Protein AF-A0A524DVC8-F1 (afdb_monomer_lite)

Radius of gyration: 35.96 Å; chains: 1; bounding box: 75×24×115 Å

pLDDT: mean 88.62, std 11.83, range [44.06, 98.25]

Secondary structure (DSSP, 8-state):
----SEEEEEEEEEEEEES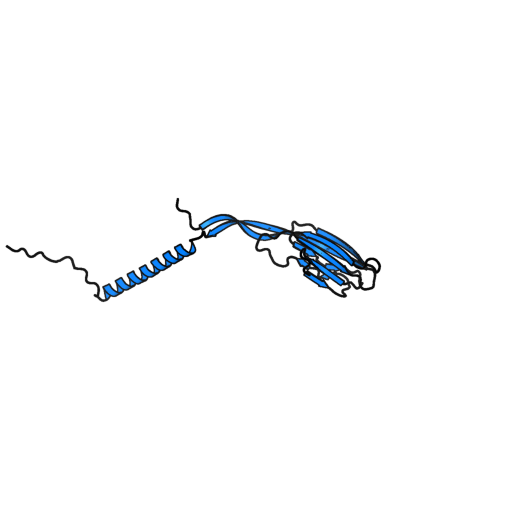-S-EEEEEEEE-SSS-EEEEEEEESEEEEEEEE-TT--EEEEEEETT--EEEEEEEE-SS-EEEEEES-SPPSS----EEEEEEEEE-SS-EEEEEEEEEEEEEEEEEEEEEEPTTHHHHHHHHHHHHHHHHHHHHHHHHHHHTT------S--PPP---

Sequence (179 aa):
MSRGLISCGLGATDWWWGPYGTSGDAELYVDSSDPVANKTIYGDRVIIQSFNTSGHIVSITIVNATDDIILHYSNVSGEAFPGITYPAEEPTGWIRATNVTVFVYWEGTNTTVHFDYRTELLMHSDGTVCREQPGYQEVVTLGLILLASGVVGFTAHLIARKAGLLNYPTENEEIPDEF

Foldseek 3Di:
DDDPQKDKDKDFDDKFWAQPWDKDKDKFWADPVRFKTKDKDKAQKKAWAWKAWVFDFKWKFKAKQVRDTPDTDHGDHHGTDGDDIPPPDTDPDDTDIIIMMMMIGHDHDITMMMIIMIYTHMDTDMDMDMDGHPCNVVVVVVVVVVVVVVVVVVVVVVVCVVVVNDDDPDPDPDDDDDD

Structure (mmCIF, N/CA/C/O backbone):
data_AF-A0A524DVC8-F1
#
_entry.id   AF-A0A524DVC8-F1
#
loop_
_atom_site.group_PDB
_atom_site.id
_atom_site.type_symbol
_atom_site.label_atom_id
_atom_site.label_alt_id
_atom_site.label_comp_id
_atom_site.label_asym_id
_atom_site.label_entity_id
_atom_site.label_seq_id
_atom_site.pdbx_PDB_ins_code
_atom_site.Cartn_x
_atom_site.Cartn_y
_atom_site.Cartn_z
_atom_site.occupancy
_atom_site.B_iso_or_equiv
_atom_site.auth_seq_id
_atom_site.auth_comp_id
_atom_site.auth_asym_id
_atom_site.auth_atom_id
_atom_site.pdbx_PDB_model_num
ATOM 1 N N . MET A 1 1 ? 9.060 -3.267 -48.079 1.00 44.06 1 MET A N 1
ATOM 2 C CA . MET A 1 1 ? 8.741 -2.404 -46.921 1.00 44.06 1 MET A CA 1
ATOM 3 C C . MET A 1 1 ? 9.872 -2.545 -45.916 1.00 44.06 1 MET A C 1
ATOM 5 O O . MET A 1 1 ? 10.035 -3.629 -45.374 1.00 44.06 1 MET A O 1
ATOM 9 N N . SER A 1 2 ? 10.696 -1.509 -45.741 1.00 45.75 2 SER A N 1
ATOM 10 C CA . SER A 1 2 ? 11.698 -1.479 -44.668 1.00 45.75 2 SER A CA 1
ATOM 11 C C . SER A 1 2 ? 10.949 -1.406 -43.338 1.00 45.75 2 SER A C 1
ATOM 13 O O . SER A 1 2 ? 10.215 -0.445 -43.109 1.00 45.75 2 SER A O 1
ATOM 15 N N . ARG A 1 3 ? 11.042 -2.446 -42.503 1.00 58.56 3 ARG A N 1
ATOM 16 C CA . ARG A 1 3 ? 10.575 -2.352 -41.118 1.00 58.56 3 ARG A CA 1
ATOM 17 C C . ARG A 1 3 ? 11.606 -1.505 -40.382 1.00 58.56 3 ARG A C 1
ATOM 19 O O . ARG A 1 3 ? 12.762 -1.908 -40.294 1.00 58.56 3 ARG A O 1
ATOM 26 N N . GLY A 1 4 ? 11.201 -0.329 -39.907 1.00 70.56 4 GLY A N 1
ATOM 27 C CA . GLY A 1 4 ? 12.040 0.462 -39.012 1.00 70.56 4 GLY A CA 1
ATOM 28 C C . GLY A 1 4 ? 12.460 -0.393 -37.816 1.00 70.56 4 GLY A C 1
ATOM 29 O O . GLY A 1 4 ? 11.639 -1.114 -37.253 1.00 70.56 4 GLY A O 1
ATOM 30 N N . LEU A 1 5 ? 13.743 -0.340 -37.454 1.00 82.69 5 LEU A N 1
ATOM 31 C CA . LEU A 1 5 ? 14.299 -1.095 -36.322 1.00 82.69 5 LEU A CA 1
ATOM 32 C C . LEU A 1 5 ? 13.917 -0.486 -34.961 1.00 82.69 5 LEU A C 1
ATOM 34 O O . LEU A 1 5 ? 14.198 -1.060 -33.917 1.00 82.69 5 LEU A O 1
ATOM 38 N N . ILE A 1 6 ? 13.243 0.663 -34.977 1.00 86.00 6 ILE A N 1
ATOM 39 C CA . ILE A 1 6 ? 12.589 1.283 -33.830 1.00 86.00 6 ILE A CA 1
ATOM 40 C C . ILE A 1 6 ? 11.119 1.454 -34.204 1.00 86.00 6 ILE A C 1
ATOM 42 O O . ILE A 1 6 ? 10.803 1.949 -35.288 1.00 86.00 6 ILE A O 1
ATOM 46 N N . SER A 1 7 ? 10.228 1.055 -33.301 1.00 85.81 7 SER A N 1
ATOM 47 C CA . SER A 1 7 ? 8.799 1.341 -33.401 1.00 85.81 7 SER A CA 1
ATOM 48 C C . SER A 1 7 ? 8.415 2.268 -32.264 1.00 85.81 7 SER A C 1
ATOM 50 O O . SER A 1 7 ? 8.634 1.928 -31.105 1.00 85.81 7 SER A O 1
ATOM 52 N N . CYS A 1 8 ? 7.816 3.409 -32.582 1.00 88.25 8 CYS A N 1
ATOM 53 C CA . CYS A 1 8 ? 7.280 4.323 -31.581 1.00 88.25 8 CYS A CA 1
ATOM 54 C C . CYS A 1 8 ? 5.752 4.281 -31.603 1.00 88.25 8 CYS A C 1
ATOM 56 O O . CYS A 1 8 ? 5.143 4.121 -32.662 1.00 88.25 8 CYS A O 1
ATOM 58 N N . GLY A 1 9 ? 5.140 4.408 -30.433 1.00 86.56 9 GLY A N 1
ATOM 59 C CA . GLY A 1 9 ? 3.693 4.463 -30.262 1.00 86.56 9 GLY A CA 1
ATOM 60 C C . GLY A 1 9 ? 3.322 5.286 -29.036 1.00 86.56 9 GLY A C 1
ATOM 61 O O . GLY A 1 9 ? 4.199 5.763 -28.321 1.00 86.56 9 GLY A O 1
ATOM 62 N N . LEU A 1 10 ? 2.023 5.456 -28.803 1.00 88.31 10 LEU A N 1
ATOM 63 C CA . LEU A 1 10 ? 1.535 6.031 -27.553 1.00 88.31 10 LEU A CA 1
ATOM 64 C C . LEU A 1 10 ? 1.599 4.979 -26.443 1.00 88.31 10 LEU A C 1
ATOM 66 O O . LEU A 1 10 ? 1.192 3.834 -26.648 1.00 88.31 10 LEU A O 1
ATOM 70 N N . GLY A 1 11 ? 2.103 5.375 -25.282 1.00 86.50 11 GLY A N 1
ATOM 71 C CA . GLY A 1 11 ? 2.128 4.553 -24.079 1.00 86.50 11 GLY A CA 1
ATOM 72 C C . GLY A 1 11 ? 2.453 5.385 -22.844 1.00 86.50 11 GLY A C 1
ATOM 73 O O . GLY A 1 11 ? 2.855 6.541 -22.963 1.00 86.50 11 GLY A O 1
ATOM 74 N N . ALA A 1 12 ? 2.294 4.785 -21.666 1.00 87.00 12 ALA A N 1
ATOM 75 C CA . ALA A 1 12 ? 2.581 5.451 -20.404 1.00 87.00 12 ALA A CA 1
ATOM 76 C C . ALA A 1 12 ? 4.076 5.788 -20.284 1.00 87.00 12 ALA A C 1
ATOM 78 O O . ALA A 1 12 ? 4.930 4.907 -20.425 1.00 87.00 12 ALA A O 1
ATOM 79 N N . THR A 1 13 ? 4.383 7.059 -20.025 1.00 89.12 13 THR A N 1
ATOM 80 C CA . THR A 1 13 ? 5.754 7.574 -19.869 1.00 89.12 13 THR A CA 1
ATOM 81 C C . THR A 1 13 ? 6.120 7.893 -18.430 1.00 89.12 13 THR A C 1
ATOM 83 O O . THR A 1 13 ? 7.301 7.888 -18.099 1.00 89.12 13 THR A O 1
ATOM 86 N N . ASP A 1 14 ? 5.125 8.167 -17.593 1.00 91.31 14 ASP A N 1
ATOM 87 C CA . ASP A 1 14 ? 5.310 8.495 -16.184 1.00 91.31 14 ASP A CA 1
ATOM 88 C C . ASP A 1 14 ? 4.116 7.992 -15.376 1.00 91.31 14 ASP A C 1
ATOM 90 O O . ASP A 1 14 ? 2.997 7.964 -15.900 1.00 91.31 14 ASP A O 1
ATOM 94 N N . TRP A 1 15 ? 4.359 7.609 -14.127 1.00 93.62 15 TRP A N 1
ATOM 95 C CA . TRP A 1 15 ? 3.376 7.033 -13.214 1.00 93.62 15 TRP A CA 1
ATOM 96 C C . TRP A 1 15 ? 3.488 7.723 -11.857 1.00 93.62 15 TRP A C 1
ATOM 98 O O . TRP A 1 15 ? 4.590 7.948 -11.367 1.00 93.62 15 TRP A O 1
ATOM 108 N N . TRP A 1 16 ? 2.358 8.034 -11.226 1.00 94.75 16 TRP A N 1
ATOM 109 C CA . TRP A 1 16 ? 2.348 8.633 -9.888 1.00 94.75 16 TRP A CA 1
ATOM 110 C C . TRP A 1 16 ? 1.074 8.284 -9.124 1.00 94.75 16 TRP A C 1
ATOM 112 O O . TRP A 1 16 ? 0.062 7.868 -9.700 1.00 94.75 16 TRP A O 1
ATOM 122 N N . TRP A 1 17 ? 1.110 8.500 -7.812 1.00 95.94 17 TRP A N 1
ATOM 123 C CA . TRP A 1 17 ? -0.064 8.394 -6.955 1.00 95.94 17 TRP A CA 1
ATOM 124 C C . TRP A 1 17 ? -0.916 9.665 -7.013 1.00 95.94 17 TRP A C 1
ATOM 126 O O . TRP A 1 17 ? -0.493 10.753 -6.618 1.00 95.94 17 TRP A O 1
ATOM 136 N N . GLY A 1 18 ? -2.133 9.538 -7.533 1.00 92.50 18 GLY A N 1
ATOM 137 C CA . GLY A 1 18 ? -3.101 10.622 -7.633 1.00 92.50 18 GLY A CA 1
ATOM 138 C C . GLY A 1 18 ? -4.021 10.709 -6.412 1.00 92.50 18 GLY A C 1
ATOM 139 O O . GLY A 1 18 ? -4.484 9.678 -5.922 1.00 92.50 18 GLY A O 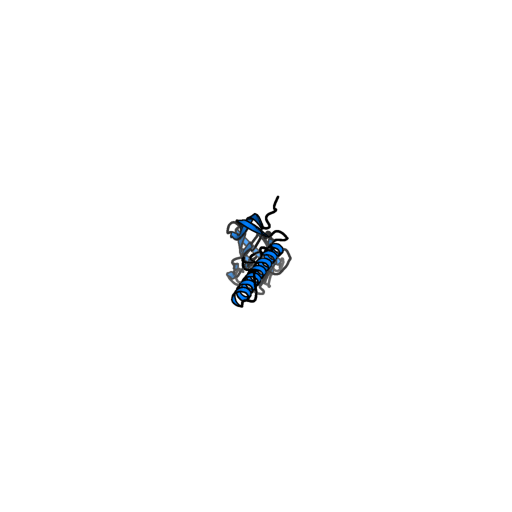1
ATOM 140 N N . PRO A 1 19 ? -4.413 11.919 -5.971 1.00 90.69 19 PRO A N 1
ATOM 141 C CA . PRO A 1 19 ? -5.246 12.119 -4.779 1.00 90.69 19 PRO A CA 1
ATOM 142 C C . PRO A 1 19 ? -6.736 11.784 -4.990 1.00 90.69 19 PRO A C 1
ATOM 144 O O . PRO A 1 19 ? -7.578 12.170 -4.187 1.00 90.69 19 PRO A O 1
ATOM 147 N N . TYR A 1 20 ? -7.089 11.111 -6.086 1.00 89.12 20 TYR A N 1
ATOM 148 C CA . TYR A 1 20 ? -8.473 10.896 -6.526 1.00 89.12 20 TYR A CA 1
ATOM 149 C C . TYR A 1 20 ? -9.122 9.621 -5.966 1.00 89.12 20 TYR A C 1
ATOM 151 O O . TYR A 1 20 ? -10.118 9.154 -6.516 1.00 89.12 20 TYR A O 1
ATOM 159 N N . GLY A 1 21 ? -8.554 9.027 -4.916 1.00 88.44 21 GLY A N 1
ATOM 160 C CA . GLY A 1 21 ? -9.153 7.862 -4.274 1.00 88.44 21 GLY A CA 1
ATOM 161 C C . GLY A 1 21 ? -10.257 8.227 -3.280 1.00 88.44 21 GLY A C 1
ATOM 162 O O . GLY A 1 21 ? -10.841 9.311 -3.299 1.00 88.44 21 GLY A O 1
ATOM 163 N N . THR A 1 22 ? -10.575 7.273 -2.418 1.00 93.00 22 THR A N 1
ATOM 164 C CA . THR A 1 22 ? -11.599 7.375 -1.374 1.00 93.00 22 THR A CA 1
ATOM 165 C C . THR A 1 22 ? -10.986 7.752 -0.031 1.00 93.00 22 THR A C 1
ATOM 167 O O . THR A 1 22 ? -9.839 7.428 0.244 1.00 93.00 22 THR A O 1
ATOM 170 N N . SER A 1 23 ? -11.753 8.394 0.842 1.00 95.38 23 SER A N 1
ATOM 171 C CA . SER A 1 23 ? -11.384 8.611 2.245 1.00 95.38 23 SER A CA 1
ATOM 172 C C . SER A 1 23 ? -12.479 8.080 3.157 1.00 95.38 23 SER A C 1
ATOM 174 O O . SER A 1 23 ? -13.654 8.113 2.785 1.00 95.38 23 SER A O 1
ATOM 176 N N . GLY A 1 24 ? -12.111 7.634 4.350 1.00 94.94 24 GLY A N 1
ATOM 177 C CA . GLY A 1 24 ? -13.062 7.232 5.373 1.00 94.94 24 GLY A CA 1
ATOM 178 C C . GLY A 1 24 ? -12.395 7.003 6.718 1.00 94.94 24 GLY A C 1
ATOM 179 O O . GLY A 1 24 ? -11.173 7.010 6.833 1.00 94.94 24 GLY A O 1
ATOM 180 N N . ASP A 1 25 ? -13.225 6.762 7.714 1.00 95.31 25 ASP A N 1
ATOM 181 C CA . ASP A 1 25 ? -12.835 6.402 9.067 1.00 95.31 25 ASP A CA 1
ATOM 182 C C . ASP A 1 25 ? -13.266 4.963 9.385 1.00 95.31 25 ASP A C 1
ATOM 184 O O . ASP A 1 25 ? -14.094 4.348 8.692 1.00 95.31 25 ASP A O 1
ATOM 188 N N . ALA A 1 26 ? -12.646 4.382 10.403 1.00 96.38 26 ALA A N 1
ATOM 189 C CA . ALA A 1 26 ? -13.016 3.078 10.920 1.00 96.38 26 ALA A CA 1
ATOM 190 C C . ALA A 1 26 ? -12.864 3.031 12.439 1.00 96.38 26 ALA A C 1
ATOM 192 O O . ALA A 1 26 ? -11.869 3.491 12.994 1.00 96.38 26 ALA A O 1
ATOM 193 N N . GLU A 1 27 ? -13.837 2.390 13.083 1.00 96.75 27 GLU A N 1
ATOM 194 C CA . GLU A 1 27 ? -13.815 2.050 14.500 1.00 96.75 27 GLU A CA 1
ATOM 195 C C . GLU A 1 27 ? -13.908 0.535 14.654 1.00 96.75 27 GLU A C 1
ATOM 197 O O . GLU A 1 27 ? -14.826 -0.103 14.134 1.00 96.75 27 GLU A O 1
ATOM 202 N N . LEU A 1 28 ? -12.939 -0.044 15.356 1.00 96.69 28 LEU A N 1
ATOM 203 C CA . LEU A 1 28 ? -12.848 -1.474 15.620 1.00 96.69 28 LEU A CA 1
ATOM 204 C C . LEU A 1 28 ? -12.901 -1.715 17.121 1.00 96.69 28 LEU A C 1
ATOM 206 O O . LEU A 1 28 ? -11.963 -1.384 17.842 1.00 96.69 28 LEU A O 1
ATOM 210 N N . TYR A 1 29 ? -14.010 -2.284 17.582 1.00 96.50 29 TYR A N 1
ATOM 211 C CA . TYR A 1 29 ? -14.191 -2.666 18.976 1.00 96.50 29 TYR A CA 1
ATOM 212 C C . TYR A 1 29 ? -13.671 -4.080 19.218 1.00 96.50 29 TYR A C 1
ATOM 214 O O . TYR A 1 29 ? -14.003 -4.985 18.457 1.00 96.50 29 TYR A O 1
ATOM 222 N N . VAL A 1 30 ? -12.891 -4.264 20.282 1.00 95.38 30 VAL A N 1
ATOM 223 C CA . VAL A 1 30 ? -12.401 -5.572 20.726 1.00 95.38 30 VAL A CA 1
ATOM 224 C C . VAL A 1 30 ? -12.644 -5.763 22.218 1.00 95.38 30 VAL A C 1
ATOM 226 O O . VAL A 1 30 ? -12.445 -4.848 23.028 1.00 95.38 30 VAL A O 1
ATOM 229 N N . ASP A 1 31 ? -13.048 -6.972 22.592 1.00 95.19 31 ASP A N 1
ATOM 230 C CA . ASP A 1 31 ? -13.269 -7.360 23.981 1.00 95.19 31 ASP A CA 1
ATOM 231 C C . ASP A 1 31 ? -12.896 -8.827 24.247 1.00 95.19 31 ASP A C 1
ATOM 233 O O . ASP A 1 31 ? -12.374 -9.531 23.388 1.00 95.19 31 ASP A O 1
ATOM 237 N N . SER A 1 32 ? -13.127 -9.300 25.472 1.00 94.06 32 SER A N 1
ATOM 238 C CA . SER A 1 32 ? -12.818 -10.683 25.852 1.00 94.06 32 SER A CA 1
ATOM 239 C C . SER A 1 32 ? -13.692 -11.740 25.166 1.00 94.06 32 SER A C 1
ATOM 241 O O . SER A 1 32 ? -13.322 -12.915 25.159 1.00 94.06 32 SER A O 1
ATOM 243 N N . SER A 1 33 ? -14.850 -11.355 24.627 1.00 95.75 33 SER A N 1
ATOM 244 C CA . SER A 1 33 ? -15.788 -12.233 23.922 1.00 95.75 33 SER A CA 1
ATOM 245 C C . SER A 1 33 ? -15.560 -12.254 22.409 1.00 95.75 33 SER A C 1
ATOM 247 O O . SER A 1 33 ? -15.767 -13.297 21.789 1.00 95.75 33 SER A O 1
ATOM 249 N N . ASP A 1 34 ? -15.064 -11.152 21.848 1.00 94.06 34 ASP A N 1
ATOM 250 C CA . ASP A 1 34 ? -14.609 -11.006 20.468 1.00 94.06 34 ASP A CA 1
ATOM 251 C C . ASP A 1 34 ? -13.200 -10.376 20.449 1.00 94.06 34 ASP A C 1
ATOM 253 O O . ASP A 1 34 ? -13.040 -9.153 20.337 1.00 94.06 34 ASP A O 1
ATOM 257 N N . PRO A 1 35 ? -12.148 -11.199 20.633 1.00 94.38 35 PRO A N 1
ATOM 258 C 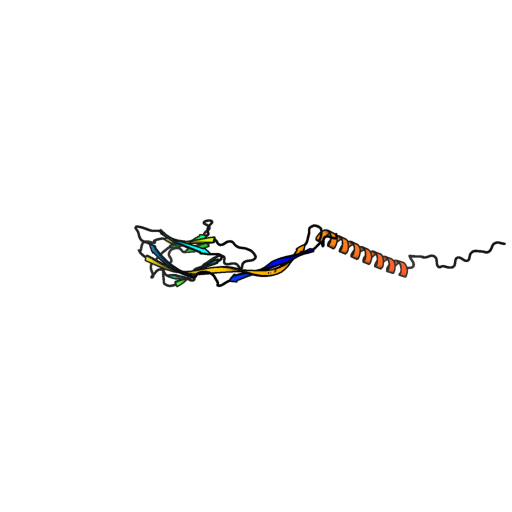CA . PRO A 1 35 ? -10.795 -10.704 20.861 1.00 94.38 35 PRO A CA 1
ATOM 259 C C . PRO A 1 35 ? -10.093 -10.226 19.587 1.00 94.38 35 PRO A C 1
ATOM 261 O O . PRO A 1 35 ? -8.936 -9.807 19.668 1.00 94.38 35 PRO A O 1
ATOM 264 N N . VAL A 1 36 ? -10.741 -10.312 18.419 1.00 96.81 36 VAL A N 1
ATOM 265 C CA . VAL A 1 36 ? -10.162 -9.906 17.135 1.00 96.81 36 VAL A CA 1
ATOM 266 C C . VAL A 1 36 ? -11.195 -9.172 16.292 1.00 96.81 36 VAL A C 1
ATOM 268 O O . VAL A 1 36 ? -12.153 -9.768 15.816 1.00 96.81 36 VAL A O 1
ATOM 271 N N . ALA A 1 37 ? -10.927 -7.905 15.993 1.00 97.38 37 ALA A N 1
ATOM 272 C CA . ALA A 1 37 ? -11.707 -7.124 15.039 1.00 97.38 37 ALA A CA 1
ATOM 273 C C . ALA A 1 37 ? -10.868 -6.807 13.802 1.00 97.38 37 ALA A C 1
ATOM 275 O O . ALA A 1 37 ? -9.642 -6.699 13.876 1.00 97.38 37 ALA A O 1
ATOM 276 N N . ASN A 1 38 ? -11.514 -6.647 12.648 1.00 97.62 38 ASN A N 1
ATOM 277 C CA . ASN A 1 38 ? -10.803 -6.298 11.427 1.00 97.62 38 ASN A CA 1
ATOM 278 C C . ASN A 1 38 ? -11.571 -5.349 10.505 1.00 97.62 38 ASN A C 1
ATOM 280 O O . ASN A 1 38 ? -12.796 -5.240 10.548 1.00 97.62 38 ASN A O 1
ATOM 284 N N . LYS A 1 39 ? -10.808 -4.663 9.653 1.00 97.50 39 LYS A N 1
ATOM 285 C CA . LYS A 1 39 ? -11.302 -3.819 8.565 1.00 97.50 39 LYS A CA 1
ATOM 286 C C . LYS A 1 39 ? -10.463 -4.059 7.321 1.00 97.50 39 LYS A C 1
ATOM 288 O O . LYS A 1 39 ? -9.250 -3.865 7.349 1.00 97.50 39 LYS A O 1
ATOM 293 N N . THR A 1 40 ? -11.118 -4.394 6.216 1.00 97.62 40 THR A N 1
ATOM 294 C CA . THR A 1 40 ? -10.481 -4.440 4.896 1.00 97.62 40 THR A CA 1
ATOM 295 C C . THR A 1 40 ? -10.743 -3.147 4.132 1.00 97.62 40 THR A C 1
ATOM 297 O O . THR A 1 40 ? -11.877 -2.663 4.070 1.00 97.62 40 THR A O 1
ATOM 300 N N . ILE A 1 41 ? -9.683 -2.598 3.547 1.00 97.19 41 ILE A N 1
ATOM 301 C CA . ILE A 1 41 ? -9.679 -1.402 2.706 1.00 97.19 41 ILE A CA 1
ATOM 302 C C . ILE A 1 41 ? -9.211 -1.820 1.313 1.00 97.19 41 ILE A C 1
ATOM 304 O O . ILE A 1 41 ? -8.212 -2.527 1.183 1.00 97.19 41 ILE A O 1
ATOM 308 N N . TYR A 1 42 ? -9.924 -1.379 0.279 1.00 95.62 42 TYR A N 1
ATOM 309 C CA . TYR A 1 42 ? -9.597 -1.661 -1.118 1.00 95.62 42 TYR A CA 1
ATOM 310 C C . TYR A 1 42 ? -9.138 -0.388 -1.831 1.00 95.62 42 TYR A C 1
ATOM 312 O O . TYR A 1 42 ? -9.838 0.625 -1.780 1.00 95.62 42 TYR A O 1
ATOM 320 N N . GLY A 1 43 ? -7.992 -0.446 -2.510 1.00 94.19 43 GLY A N 1
ATOM 321 C CA . GLY A 1 43 ? -7.460 0.663 -3.307 1.00 94.19 43 GLY A CA 1
ATOM 322 C C . GLY A 1 43 ? -6.128 0.329 -3.982 1.00 94.19 43 GLY A C 1
ATOM 323 O O . GLY A 1 43 ? -5.548 -0.725 -3.717 1.00 94.19 43 GLY A O 1
ATOM 324 N N . ASP A 1 44 ? -5.642 1.220 -4.855 1.00 94.94 44 ASP A N 1
ATOM 325 C CA . ASP A 1 44 ? -4.321 1.064 -5.494 1.00 94.94 44 ASP A CA 1
ATOM 326 C C . ASP A 1 44 ? -3.193 1.333 -4.496 1.00 94.94 44 ASP A C 1
ATOM 328 O O . ASP A 1 44 ? -2.266 0.533 -4.369 1.00 94.94 44 ASP A O 1
ATOM 332 N N . ARG A 1 45 ? -3.320 2.426 -3.737 1.00 95.75 45 ARG A N 1
ATOM 333 C CA . ARG A 1 45 ? -2.498 2.722 -2.564 1.00 95.75 45 ARG A CA 1
ATOM 334 C C . ARG A 1 45 ? -3.398 3.050 -1.387 1.00 95.75 45 ARG A C 1
ATOM 336 O O . ARG A 1 45 ? -4.298 3.872 -1.513 1.00 95.75 45 ARG A O 1
ATOM 343 N N . VAL A 1 46 ? -3.147 2.425 -0.246 1.00 96.38 46 VAL A N 1
ATOM 344 C CA . VAL A 1 46 ? -3.849 2.635 1.020 1.00 96.38 46 VAL A CA 1
ATOM 345 C C . VAL A 1 46 ? -2.940 3.403 1.969 1.00 96.38 46 VAL A C 1
ATOM 347 O O . VAL A 1 46 ? -1.792 3.023 2.197 1.00 96.38 46 VAL A O 1
ATOM 350 N N . ILE A 1 47 ? -3.467 4.477 2.544 1.00 96.38 47 ILE A N 1
ATOM 351 C CA . ILE A 1 47 ? -2.785 5.321 3.519 1.00 96.38 47 ILE A CA 1
ATOM 352 C C . ILE A 1 47 ? -3.628 5.346 4.783 1.00 96.38 47 ILE A C 1
ATOM 354 O O . ILE A 1 47 ? -4.776 5.780 4.749 1.00 96.38 47 ILE A O 1
ATOM 358 N N . ILE A 1 48 ? -3.040 4.926 5.895 1.00 96.62 48 ILE A N 1
ATOM 359 C CA . ILE A 1 48 ? -3.595 5.094 7.238 1.00 96.62 48 ILE A CA 1
ATOM 360 C C . ILE A 1 48 ? -2.698 6.107 7.936 1.00 96.62 48 ILE A C 1
ATOM 362 O O . ILE A 1 48 ? -1.492 5.889 8.030 1.00 96.62 48 ILE A O 1
ATOM 366 N N . GLN A 1 49 ? -3.250 7.235 8.375 1.00 92.69 49 GLN A N 1
ATOM 367 C CA . GLN A 1 49 ? -2.424 8.325 8.909 1.00 92.69 49 GLN A CA 1
ATOM 368 C C . GLN A 1 49 ? -1.927 8.012 10.318 1.00 92.69 49 GLN A C 1
ATOM 370 O O . GLN A 1 49 ? -0.728 8.090 10.601 1.00 92.69 49 GLN A O 1
ATOM 375 N N . SER A 1 50 ? -2.855 7.644 11.191 1.00 94.38 50 SER A N 1
ATOM 376 C CA . SER A 1 50 ? -2.582 7.315 12.579 1.00 94.38 50 SER A CA 1
ATOM 377 C C . SER A 1 50 ? -3.665 6.408 13.144 1.00 94.38 50 SER A C 1
ATOM 379 O O . SER A 1 50 ? -4.766 6.304 12.601 1.00 94.38 50 SER A O 1
ATOM 381 N N . PHE A 1 51 ? -3.329 5.761 14.252 1.00 95.56 51 PHE A N 1
ATOM 382 C CA . PHE A 1 51 ? -4.245 4.968 15.057 1.00 95.56 51 PHE A CA 1
ATOM 383 C C . PHE A 1 51 ? -4.442 5.618 16.425 1.00 95.56 51 PHE A C 1
ATOM 385 O O . PHE A 1 51 ? -3.499 6.147 17.020 1.00 95.56 51 PHE A O 1
ATOM 392 N N . ASN A 1 52 ? -5.657 5.534 16.956 1.00 95.50 52 ASN A N 1
ATOM 393 C CA . ASN A 1 52 ? -6.008 5.947 18.309 1.00 95.50 52 ASN A CA 1
ATOM 394 C C . ASN A 1 52 ? -6.669 4.776 19.043 1.00 95.50 52 ASN A C 1
ATOM 396 O O . ASN A 1 52 ? -7.569 4.138 18.513 1.00 95.50 52 ASN A O 1
ATOM 400 N N . THR A 1 53 ? -6.209 4.493 20.259 1.00 92.75 53 THR A N 1
ATOM 401 C CA . THR A 1 53 ? -6.627 3.327 21.066 1.00 92.75 53 THR A CA 1
ATOM 402 C C . THR A 1 53 ? -7.340 3.729 22.358 1.00 92.75 53 THR A C 1
ATOM 404 O O . THR A 1 53 ? -7.472 2.920 23.278 1.00 92.75 53 THR A O 1
ATOM 407 N N . SER A 1 54 ? -7.720 5.006 22.479 1.00 87.69 54 SER A N 1
ATOM 408 C CA . SER A 1 54 ? -8.316 5.591 23.689 1.00 87.69 54 SER A CA 1
ATOM 409 C C . SER A 1 54 ? -7.483 5.366 24.964 1.00 87.69 54 SER A C 1
ATOM 411 O O . SER A 1 54 ? -8.016 5.364 26.069 1.00 87.69 54 SER A O 1
ATOM 413 N N . GLY A 1 55 ? -6.166 5.167 24.824 1.00 84.62 55 GLY A N 1
ATOM 414 C CA . GLY A 1 55 ? -5.245 4.936 25.943 1.00 84.62 55 GLY A CA 1
ATOM 415 C C . GLY A 1 55 ? -5.182 3.493 26.458 1.00 84.62 55 GLY A C 1
ATOM 416 O O . GLY A 1 55 ? -4.445 3.231 27.409 1.00 84.62 55 GLY A O 1
ATOM 417 N N . HIS A 1 56 ? -5.899 2.551 25.844 1.00 91.38 56 HIS A N 1
ATOM 418 C CA . HIS A 1 56 ? -5.829 1.131 26.192 1.00 91.38 56 HIS A CA 1
ATOM 419 C C . HIS A 1 56 ? -4.796 0.387 25.343 1.00 91.38 56 HIS A C 1
ATOM 421 O O . HIS A 1 56 ? -4.461 0.803 24.237 1.00 91.38 56 HIS A O 1
ATOM 427 N N . ILE A 1 57 ? -4.279 -0.718 25.882 1.00 93.12 57 ILE A N 1
ATOM 428 C CA . ILE A 1 57 ? -3.284 -1.547 25.199 1.00 93.12 57 ILE A CA 1
ATOM 429 C C . ILE A 1 57 ? -3.988 -2.445 24.180 1.00 93.12 57 ILE A C 1
ATOM 431 O O . ILE A 1 57 ? -4.989 -3.082 24.508 1.00 93.12 57 ILE A O 1
ATOM 435 N N . VAL A 1 58 ? -3.450 -2.496 22.961 1.00 94.75 58 VAL A N 1
ATOM 436 C CA . VAL A 1 58 ? -3.850 -3.416 21.884 1.00 94.75 58 VAL A CA 1
ATOM 437 C C . VAL A 1 58 ? -2.632 -3.879 21.091 1.00 94.75 58 VAL A C 1
ATOM 439 O O . VAL A 1 58 ? -1.572 -3.245 21.119 1.00 94.75 58 VAL A O 1
ATOM 442 N N . SER A 1 59 ? -2.814 -4.936 20.305 1.00 95.88 59 SER A N 1
ATOM 443 C CA . SER A 1 59 ? -1.907 -5.275 19.207 1.00 95.88 59 SER A CA 1
ATOM 444 C C . SER A 1 59 ? -2.610 -5.057 17.867 1.00 95.88 59 SER A C 1
ATOM 446 O O . SER A 1 59 ? -3.793 -5.354 17.721 1.00 95.88 59 SER A O 1
ATOM 448 N N . ILE A 1 60 ? -1.897 -4.524 16.875 1.00 96.38 60 ILE A N 1
ATOM 449 C CA . ILE A 1 60 ? -2.427 -4.245 15.534 1.00 96.38 60 ILE A CA 1
ATOM 450 C C . ILE A 1 60 ? -1.535 -4.926 14.505 1.00 96.38 60 ILE A C 1
ATOM 452 O O . ILE A 1 60 ? -0.317 -4.763 14.522 1.00 96.38 60 ILE A O 1
ATOM 456 N N . THR A 1 61 ? -2.130 -5.676 13.585 1.00 97.62 61 THR A N 1
ATOM 457 C CA . THR A 1 61 ? -1.420 -6.276 12.449 1.00 97.62 61 THR A CA 1
ATOM 458 C C . THR A 1 61 ? -2.098 -5.869 11.159 1.00 97.62 61 THR A C 1
ATOM 460 O O . THR A 1 61 ? -3.312 -5.974 11.041 1.00 97.62 61 THR A O 1
ATOM 463 N N . ILE A 1 62 ? -1.321 -5.422 10.181 1.00 97.38 62 ILE A N 1
ATOM 464 C CA . ILE A 1 62 ? -1.820 -5.058 8.860 1.00 97.38 62 ILE A CA 1
ATOM 465 C C . ILE A 1 62 ? -1.202 -5.997 7.841 1.00 97.38 62 ILE A C 1
ATOM 467 O O . ILE A 1 62 ? 0.022 -6.129 7.791 1.00 97.38 62 ILE A O 1
ATOM 471 N N . VAL A 1 63 ? -2.045 -6.617 7.023 1.00 97.88 63 VAL A N 1
ATOM 472 C CA . VAL A 1 63 ? -1.618 -7.536 5.965 1.00 97.88 63 VAL A CA 1
ATOM 473 C C . VAL A 1 63 ? -2.134 -7.090 4.604 1.00 97.88 63 VAL A C 1
ATOM 475 O O . VAL A 1 63 ? -3.151 -6.394 4.505 1.00 97.88 63 VAL A O 1
ATOM 478 N N . ASN A 1 64 ? -1.428 -7.483 3.551 1.00 95.56 64 ASN A N 1
ATOM 479 C CA . ASN A 1 64 ? -1.895 -7.322 2.177 1.00 95.56 64 ASN A CA 1
ATOM 480 C C . ASN A 1 64 ? -2.824 -8.486 1.763 1.00 95.56 64 ASN A C 1
ATOM 482 O O . ASN A 1 64 ? -3.100 -9.403 2.533 1.00 95.56 64 ASN A O 1
ATOM 486 N N . ALA A 1 65 ? -3.289 -8.470 0.513 1.00 93.75 65 ALA A N 1
ATOM 487 C CA . ALA A 1 65 ? -4.142 -9.520 -0.046 1.00 93.75 65 ALA A CA 1
ATOM 488 C C . ALA A 1 65 ? -3.470 -10.903 -0.189 1.00 93.75 65 ALA A C 1
ATOM 490 O O . ALA A 1 65 ? -4.162 -11.866 -0.514 1.00 93.75 65 ALA A O 1
ATOM 491 N N . THR A 1 66 ? -2.149 -11.003 -0.006 1.00 94.94 66 THR A N 1
ATOM 492 C CA . THR A 1 66 ? -1.390 -12.265 -0.008 1.00 94.94 66 THR A CA 1
ATOM 493 C C . THR A 1 66 ? -1.036 -12.736 1.403 1.00 94.94 66 THR A C 1
ATOM 495 O O . THR A 1 66 ? -0.236 -13.654 1.543 1.00 94.94 66 THR A O 1
ATOM 498 N N . ASP A 1 67 ? -1.651 -12.136 2.429 1.00 94.19 67 ASP A N 1
ATOM 499 C CA . ASP A 1 67 ? -1.418 -12.393 3.855 1.00 94.19 67 ASP A CA 1
ATOM 500 C C . ASP A 1 67 ? 0.001 -12.047 4.347 1.00 94.19 67 ASP A C 1
ATOM 502 O O . ASP A 1 67 ? 0.388 -12.400 5.464 1.00 94.19 67 ASP A O 1
ATOM 506 N N . ASP A 1 68 ? 0.774 -11.291 3.562 1.00 96.06 68 ASP A N 1
ATOM 507 C CA . ASP A 1 68 ? 2.064 -10.773 4.003 1.00 96.06 68 ASP A CA 1
ATOM 508 C C . ASP A 1 68 ? 1.852 -9.625 4.988 1.00 96.06 68 ASP A C 1
ATOM 510 O O . ASP A 1 68 ? 1.094 -8.682 4.733 1.00 96.06 68 ASP A O 1
ATOM 514 N N . ILE A 1 69 ? 2.575 -9.675 6.105 1.00 96.88 69 ILE A N 1
ATOM 515 C CA . ILE A 1 69 ? 2.546 -8.626 7.122 1.00 96.88 69 ILE A CA 1
ATOM 516 C C . ILE A 1 69 ? 3.254 -7.380 6.584 1.00 96.88 69 ILE A C 1
ATOM 518 O O . ILE A 1 69 ? 4.463 -7.377 6.360 1.00 96.88 69 ILE A O 1
ATOM 522 N N . ILE A 1 70 ? 2.487 -6.302 6.429 1.00 96.25 70 ILE A N 1
ATOM 523 C CA . ILE A 1 70 ? 2.981 -4.967 6.074 1.00 96.25 70 ILE A CA 1
ATOM 524 C C . ILE A 1 70 ? 3.497 -4.256 7.329 1.00 96.25 70 ILE A C 1
ATOM 526 O O . ILE A 1 70 ? 4.549 -3.622 7.312 1.00 96.25 70 ILE A O 1
ATOM 530 N N . LEU A 1 71 ? 2.730 -4.345 8.417 1.00 95.50 71 LEU A N 1
ATOM 531 C CA . LEU A 1 71 ? 3.017 -3.682 9.683 1.00 95.50 71 LEU A CA 1
ATOM 532 C C . LEU A 1 71 ? 2.518 -4.541 10.841 1.00 95.50 71 LEU A C 1
ATOM 534 O O . LEU A 1 71 ? 1.420 -5.094 10.789 1.00 95.50 71 LEU A O 1
ATOM 538 N N . HIS A 1 72 ? 3.306 -4.594 11.910 1.00 96.31 72 HIS A N 1
ATOM 539 C CA . HIS A 1 72 ? 2.912 -5.216 13.162 1.00 96.31 72 HIS A CA 1
ATOM 540 C C . HIS A 1 72 ? 3.306 -4.330 14.344 1.00 96.31 72 HIS A C 1
ATOM 542 O O . HIS A 1 72 ? 4.477 -3.995 14.526 1.00 96.31 72 HIS A O 1
ATOM 548 N N . TYR A 1 73 ? 2.314 -3.986 15.155 1.00 95.12 73 TYR A N 1
ATOM 549 C CA . TYR A 1 73 ? 2.471 -3.340 16.444 1.00 95.12 73 TYR A CA 1
ATOM 550 C C . TYR A 1 73 ? 1.986 -4.280 17.537 1.00 95.12 73 TYR A C 1
ATOM 552 O O . TYR A 1 73 ? 0.879 -4.809 17.463 1.00 95.12 73 TYR A O 1
ATOM 560 N N . SER A 1 74 ? 2.803 -4.444 18.571 1.00 94.75 74 SER A N 1
ATOM 561 C CA . SER A 1 74 ? 2.454 -5.222 19.754 1.00 94.75 74 SER A CA 1
ATOM 562 C C . SER A 1 74 ? 2.450 -4.322 20.979 1.00 94.75 74 SER A C 1
ATOM 564 O O . SER A 1 74 ? 3.367 -3.513 21.144 1.00 94.75 74 SER A O 1
ATOM 566 N N . ASN A 1 75 ? 1.438 -4.482 21.834 1.00 91.88 75 ASN A N 1
ATOM 567 C CA . ASN A 1 75 ? 1.314 -3.778 23.111 1.00 91.88 75 ASN A CA 1
ATOM 568 C C . ASN A 1 75 ? 1.424 -2.249 22.988 1.00 91.88 75 ASN A C 1
ATOM 570 O O . ASN A 1 75 ? 2.125 -1.592 23.763 1.00 91.88 75 ASN A O 1
ATOM 574 N N . VAL A 1 76 ? 0.738 -1.678 22.000 1.00 92.19 76 VAL A N 1
ATOM 575 C CA . VAL A 1 76 ? 0.691 -0.230 21.774 1.00 92.19 76 VAL A CA 1
ATOM 576 C C . VAL A 1 76 ? -0.522 0.383 22.458 1.00 92.19 76 VAL A C 1
ATOM 578 O O . VAL A 1 76 ? -1.559 -0.257 22.602 1.00 92.19 76 VAL A O 1
ATOM 581 N N . SER A 1 77 ? -0.385 1.632 22.896 1.00 92.06 77 SER A N 1
ATOM 582 C CA . SER A 1 77 ? -1.464 2.414 23.502 1.00 92.06 77 SER A CA 1
ATOM 583 C C . SER A 1 77 ? -1.229 3.904 23.275 1.00 92.06 77 SER A C 1
ATOM 585 O O . SER A 1 77 ? -0.117 4.328 22.949 1.00 92.06 77 SER A O 1
ATOM 587 N N . GLY A 1 78 ? -2.278 4.698 23.474 1.00 88.31 78 GLY A N 1
ATOM 588 C CA . GLY A 1 78 ? -2.219 6.155 23.441 1.00 88.31 78 GLY A CA 1
ATOM 589 C C . GLY A 1 78 ? -3.004 6.774 22.292 1.00 88.31 78 GLY A C 1
ATOM 590 O O . GLY A 1 78 ? -3.694 6.096 21.522 1.00 88.31 78 GLY A O 1
ATOM 591 N N . GLU A 1 79 ? -2.898 8.097 22.221 1.00 80.88 79 GLU A N 1
ATOM 592 C CA . GLU A 1 79 ? -3.535 8.915 21.200 1.00 80.88 79 GLU A CA 1
ATOM 593 C C . GLU A 1 79 ? -2.560 9.127 20.034 1.00 80.88 79 GLU A C 1
ATOM 595 O O . GLU A 1 79 ? -1.472 9.668 20.220 1.00 80.88 79 GLU A O 1
ATOM 600 N N . ALA A 1 80 ? -2.970 8.702 18.835 1.00 81.44 80 ALA A N 1
ATOM 601 C CA . ALA A 1 80 ? -2.316 8.984 17.556 1.00 81.44 80 ALA A CA 1
ATOM 602 C C . ALA A 1 80 ? -0.858 8.493 17.418 1.00 81.44 80 ALA A C 1
ATOM 604 O O . ALA A 1 80 ? 0.077 9.290 17.330 1.00 81.44 80 ALA A O 1
ATOM 605 N N . PHE A 1 81 ? -0.660 7.178 17.291 1.00 88.75 81 PHE A N 1
ATOM 606 C CA . PHE A 1 81 ? 0.618 6.623 16.815 1.00 88.75 81 PHE A CA 1
ATOM 607 C C . PHE A 1 81 ? 0.606 6.371 15.294 1.00 88.75 81 PHE A C 1
ATOM 609 O O . PHE A 1 81 ? -0.476 6.294 14.704 1.00 88.75 81 PHE A O 1
ATOM 616 N N . PRO A 1 82 ? 1.784 6.283 14.639 1.00 90.75 82 PRO A N 1
ATOM 617 C CA . PRO A 1 82 ? 1.888 6.279 13.180 1.00 90.75 82 PRO A CA 1
ATOM 618 C C . PRO A 1 82 ? 1.125 5.134 12.511 1.00 90.75 82 PRO A C 1
ATOM 620 O O . PRO A 1 82 ? 1.121 4.011 13.008 1.00 90.75 82 PRO A O 1
ATOM 623 N N . GLY A 1 83 ? 0.501 5.425 11.369 1.00 92.75 83 GLY A N 1
ATOM 624 C CA . GLY A 1 83 ? -0.090 4.411 10.503 1.00 92.75 83 GLY A CA 1
ATOM 625 C C . GLY A 1 83 ? 0.872 3.916 9.419 1.00 92.75 83 GLY A C 1
ATOM 626 O O . GLY A 1 83 ? 2.065 3.734 9.659 1.00 92.75 83 GLY A O 1
ATOM 627 N N . ILE A 1 84 ? 0.349 3.680 8.214 1.00 95.81 84 ILE A N 1
ATOM 628 C CA . ILE A 1 84 ? 1.106 3.134 7.079 1.00 95.81 84 ILE A CA 1
ATOM 629 C C . ILE A 1 84 ? 0.779 3.829 5.765 1.00 95.81 84 ILE A C 1
ATOM 631 O O . ILE A 1 84 ? -0.238 4.497 5.605 1.00 95.81 84 ILE A O 1
ATOM 635 N N . THR A 1 85 ? 1.625 3.583 4.775 1.00 95.88 85 THR A N 1
ATOM 636 C CA . THR A 1 85 ? 1.330 3.819 3.365 1.00 95.88 85 THR A CA 1
ATOM 637 C C . THR A 1 85 ? 1.749 2.578 2.587 1.00 95.88 85 THR A C 1
ATOM 639 O O . THR A 1 85 ? 2.901 2.158 2.681 1.00 95.88 85 THR A O 1
ATOM 642 N N . TYR A 1 86 ? 0.813 1.962 1.868 1.00 95.50 86 TYR A N 1
ATOM 643 C CA . TYR A 1 86 ? 1.046 0.729 1.122 1.00 95.50 86 TYR A CA 1
ATOM 644 C C . TYR A 1 86 ? 0.363 0.763 -0.253 1.00 95.50 86 TYR A C 1
ATOM 646 O O . TYR A 1 86 ? -0.858 0.894 -0.296 1.00 95.50 86 TYR A O 1
ATOM 654 N N . PRO A 1 87 ? 1.100 0.605 -1.365 1.00 94.19 87 PRO A N 1
ATOM 655 C CA . PRO A 1 87 ? 2.558 0.503 -1.441 1.00 94.19 87 PRO A CA 1
ATOM 656 C C . PRO A 1 87 ? 3.260 1.785 -0.963 1.00 94.19 87 PRO A C 1
ATOM 658 O O . PRO A 1 87 ? 2.736 2.890 -1.119 1.00 94.19 87 PRO A O 1
ATOM 661 N N . ALA A 1 88 ? 4.446 1.640 -0.367 1.00 92.56 88 ALA A N 1
ATOM 662 C CA . ALA A 1 88 ? 5.248 2.786 0.068 1.00 92.56 88 ALA A CA 1
ATOM 663 C C . ALA A 1 88 ? 5.965 3.459 -1.113 1.00 92.56 88 ALA A C 1
ATOM 665 O O . ALA A 1 88 ? 5.996 4.684 -1.191 1.00 92.56 88 ALA A O 1
ATOM 666 N N . GLU A 1 89 ? 6.487 2.642 -2.029 1.00 92.94 89 GLU A N 1
ATOM 667 C CA . GLU A 1 89 ? 7.243 3.056 -3.212 1.00 92.94 89 GLU A CA 1
ATOM 668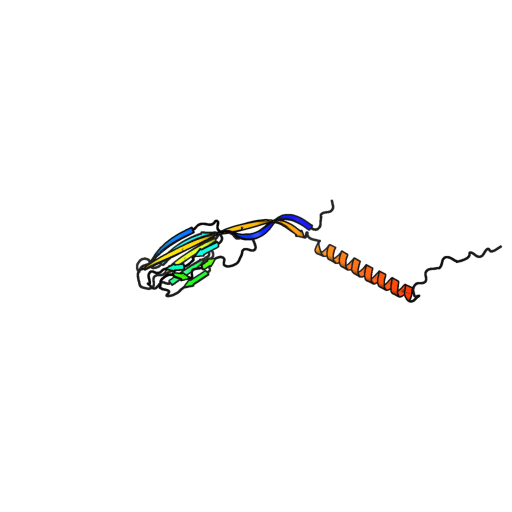 C C . GLU A 1 89 ? 6.378 3.810 -4.234 1.00 92.94 89 GLU A C 1
ATOM 670 O O . GLU A 1 89 ? 5.157 3.622 -4.320 1.00 92.94 89 GLU A O 1
ATOM 675 N N . GLU A 1 90 ? 7.032 4.636 -5.050 1.00 91.31 90 GLU A N 1
ATOM 676 C CA . GLU A 1 90 ? 6.406 5.242 -6.226 1.00 91.31 90 GLU A CA 1
ATOM 677 C C . GLU A 1 90 ? 6.174 4.192 -7.324 1.00 91.31 90 GLU A C 1
ATOM 679 O O . GLU A 1 90 ? 6.966 3.252 -7.484 1.00 91.31 90 GLU A O 1
ATOM 684 N N . PRO A 1 91 ? 5.084 4.315 -8.095 1.00 93.75 91 PRO A N 1
ATOM 685 C CA . PRO A 1 91 ? 4.771 3.345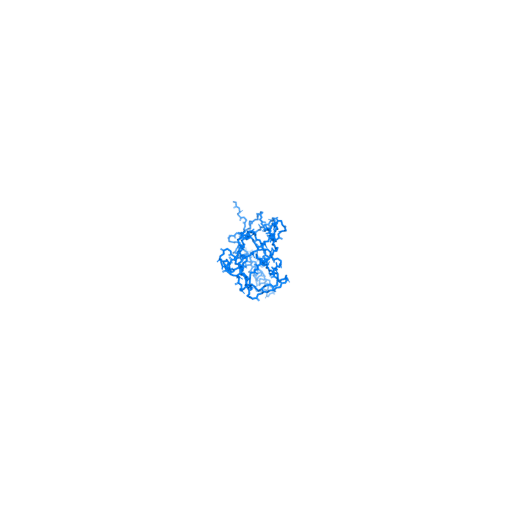 -9.119 1.00 93.75 91 PRO A CA 1
ATOM 686 C C . PRO A 1 91 ? 5.722 3.523 -10.304 1.00 93.75 91 PRO A C 1
ATOM 688 O O . PRO A 1 91 ? 5.981 4.624 -10.768 1.00 93.75 91 PRO A O 1
ATOM 691 N N . THR A 1 92 ? 6.226 2.413 -10.834 1.00 90.56 92 THR A N 1
ATOM 692 C CA . THR A 1 92 ? 7.046 2.395 -12.064 1.00 90.56 92 THR A CA 1
ATOM 693 C C . THR A 1 92 ? 6.299 1.783 -13.248 1.00 90.56 92 THR A C 1
ATOM 695 O O . THR A 1 92 ? 6.846 1.613 -14.338 1.00 90.56 92 THR A O 1
ATOM 698 N N . GLY A 1 93 ? 5.036 1.426 -13.035 1.00 90.75 93 GLY A N 1
ATOM 699 C CA . GLY A 1 93 ? 4.200 0.729 -13.990 1.00 90.75 93 GLY A CA 1
ATOM 700 C C . GLY A 1 93 ? 2.803 0.509 -13.433 1.00 90.75 93 GLY A C 1
ATOM 701 O O . GLY A 1 93 ? 2.475 0.949 -12.332 1.00 90.75 93 GLY A O 1
ATOM 702 N N . TRP A 1 94 ? 1.994 -0.222 -14.196 1.00 87.06 94 TRP A N 1
ATOM 703 C CA . TRP A 1 94 ? 0.644 -0.576 -13.781 1.00 87.06 94 TRP A CA 1
ATOM 704 C C . TRP A 1 94 ? 0.658 -1.461 -12.527 1.00 87.06 94 TRP A C 1
ATOM 706 O O . TRP A 1 94 ? 1.187 -2.574 -12.545 1.00 87.06 94 TRP A O 1
ATOM 716 N N . ILE A 1 95 ? 0.006 -0.993 -11.467 1.00 87.19 95 ILE A N 1
ATOM 717 C CA . ILE A 1 95 ? -0.240 -1.726 -10.224 1.00 87.19 95 ILE A CA 1
ATOM 718 C C . ILE A 1 95 ? -1.739 -2.001 -10.153 1.00 87.19 95 ILE A C 1
ATOM 720 O O . ILE A 1 95 ? -2.558 -1.161 -10.513 1.00 87.19 95 ILE A O 1
ATOM 724 N N . ARG A 1 96 ? -2.111 -3.212 -9.734 1.00 85.69 96 ARG A N 1
ATOM 725 C CA . ARG A 1 96 ? -3.518 -3.543 -9.496 1.00 85.69 96 ARG A CA 1
ATOM 726 C C . ARG A 1 96 ? -3.903 -3.139 -8.081 1.00 85.69 96 ARG A C 1
ATOM 728 O O . ARG A 1 96 ? -3.176 -3.480 -7.150 1.00 85.69 96 ARG A O 1
ATOM 735 N N . ALA A 1 97 ? -5.082 -2.536 -7.946 1.00 90.00 97 ALA A N 1
ATOM 736 C CA . ALA A 1 97 ? -5.767 -2.391 -6.671 1.00 90.00 97 ALA A CA 1
ATOM 737 C C . ALA A 1 97 ? -5.730 -3.688 -5.860 1.00 90.00 97 ALA A C 1
ATOM 739 O O . ALA A 1 97 ? -5.959 -4.784 -6.390 1.00 90.00 97 ALA A O 1
ATOM 740 N N . THR A 1 98 ? -5.466 -3.543 -4.568 1.00 92.62 98 THR A N 1
ATOM 741 C CA . THR A 1 98 ? -5.316 -4.653 -3.635 1.00 92.62 98 THR A CA 1
ATOM 742 C C . THR A 1 98 ? -6.100 -4.397 -2.355 1.00 92.62 98 THR A C 1
ATOM 744 O O . THR A 1 98 ? -6.500 -3.271 -2.052 1.00 92.62 98 THR A O 1
ATOM 747 N N . ASN A 1 99 ? -6.343 -5.474 -1.616 1.00 96.44 99 ASN A N 1
ATOM 748 C CA . ASN A 1 99 ? -6.909 -5.398 -0.281 1.00 96.44 99 ASN A CA 1
ATOM 749 C C . ASN A 1 99 ? -5.783 -5.212 0.735 1.00 96.44 99 ASN A C 1
ATOM 751 O O . ASN A 1 99 ? -4.768 -5.909 0.690 1.00 96.44 99 ASN A O 1
ATOM 755 N N . VAL A 1 100 ? -6.006 -4.310 1.681 1.00 97.31 100 VAL A N 1
ATOM 756 C CA . VAL A 1 100 ? -5.210 -4.171 2.898 1.00 97.31 100 VAL A CA 1
ATOM 757 C C . VAL A 1 100 ? -6.147 -4.395 4.073 1.00 97.31 100 VAL A C 1
ATOM 759 O O . VAL A 1 100 ? -7.164 -3.710 4.190 1.00 97.31 100 VAL A O 1
ATOM 762 N N . THR A 1 101 ? -5.829 -5.361 4.929 1.00 98.25 101 THR A N 1
ATOM 763 C CA . THR A 1 101 ? -6.662 -5.703 6.086 1.00 98.25 101 THR A CA 1
ATOM 764 C C . THR A 1 101 ? -5.942 -5.335 7.369 1.00 98.25 101 THR A C 1
ATOM 766 O O . THR A 1 101 ? -4.829 -5.795 7.619 1.00 98.25 101 THR A O 1
ATOM 769 N N . VAL A 1 102 ? -6.592 -4.509 8.183 1.00 97.88 102 VAL A N 1
ATOM 770 C CA . VAL A 1 102 ? -6.165 -4.153 9.536 1.00 97.88 102 VAL A CA 1
ATOM 771 C C . VAL A 1 102 ? -6.838 -5.109 10.507 1.00 97.88 102 VAL A C 1
ATOM 773 O O . VAL A 1 102 ? -8.063 -5.183 10.533 1.00 97.88 102 VAL A O 1
ATOM 776 N N . PHE A 1 103 ? -6.049 -5.809 11.310 1.00 97.88 103 PHE A N 1
ATOM 777 C CA . PHE A 1 103 ? -6.483 -6.642 12.423 1.00 97.88 103 PHE A CA 1
ATOM 778 C C . PHE A 1 103 ? -6.105 -5.970 13.737 1.00 97.88 103 PHE A C 1
ATOM 780 O O . PHE A 1 103 ? -4.959 -5.555 13.913 1.00 97.88 103 PHE A O 1
ATOM 787 N N . VAL A 1 104 ? -7.052 -5.902 14.663 1.00 97.06 104 VAL A N 1
ATOM 788 C CA . VAL A 1 104 ? -6.871 -5.410 16.028 1.00 97.06 104 VAL A CA 1
ATOM 789 C C . VAL A 1 104 ? -7.121 -6.570 16.976 1.00 97.06 104 VAL A C 1
ATOM 791 O O . VAL A 1 104 ? -8.131 -7.258 16.851 1.00 97.06 104 VAL A O 1
ATOM 794 N N . TYR A 1 105 ? -6.208 -6.770 17.917 1.00 96.69 105 TYR A N 1
ATOM 795 C CA . TYR A 1 105 ? -6.241 -7.848 18.894 1.00 96.69 105 TYR A CA 1
ATOM 796 C C . TYR A 1 105 ? -6.406 -7.277 20.301 1.00 96.69 105 TYR A C 1
ATOM 798 O O . TYR A 1 105 ? -5.737 -6.309 20.681 1.00 96.69 105 TYR A O 1
ATOM 806 N N . TRP A 1 106 ? -7.301 -7.893 21.066 1.00 93.88 106 TRP A N 1
ATOM 807 C CA . TRP A 1 106 ? -7.566 -7.564 22.460 1.00 93.88 106 TRP A CA 1
ATOM 808 C C . TRP A 1 106 ? -6.401 -7.975 23.371 1.00 93.88 106 TRP A C 1
ATOM 810 O O . TRP A 1 106 ? -5.973 -9.126 23.351 1.00 93.88 106 TRP A O 1
ATOM 820 N N . GLU A 1 107 ? -5.945 -7.056 24.228 1.00 93.50 107 GLU A N 1
ATOM 821 C CA . GLU A 1 107 ? -4.831 -7.267 25.173 1.00 93.50 107 GLU A CA 1
ATOM 822 C C . GLU A 1 107 ? -5.292 -7.153 26.638 1.00 93.50 107 GLU A C 1
ATOM 824 O O . GLU A 1 107 ? -4.665 -6.514 27.484 1.00 93.50 107 GLU A O 1
ATOM 829 N N . GLY A 1 108 ? -6.447 -7.738 26.964 1.00 88.94 108 GLY A N 1
ATOM 830 C CA . GLY A 1 108 ? -6.925 -7.810 28.349 1.00 88.94 108 GLY A CA 1
ATOM 831 C C . GLY A 1 108 ? -7.799 -6.641 28.816 1.00 88.94 108 GLY A C 1
ATOM 832 O O . GLY A 1 108 ? -8.300 -6.684 29.938 1.00 88.94 108 GLY A O 1
ATOM 833 N N . THR A 1 109 ? -8.022 -5.613 27.987 1.00 90.94 109 THR A N 1
ATOM 834 C CA . THR A 1 109 ? -8.943 -4.498 28.283 1.00 90.94 109 THR A CA 1
ATOM 835 C C . THR A 1 109 ? -9.818 -4.182 27.078 1.00 90.94 109 THR A C 1
ATOM 837 O O . THR A 1 109 ? -9.313 -4.050 25.967 1.00 90.94 109 THR A O 1
ATOM 840 N N . ASN A 1 110 ? -11.132 -4.069 27.289 1.00 93.50 110 ASN A N 1
ATOM 841 C CA . ASN A 1 110 ? -12.067 -3.721 26.219 1.00 93.50 110 ASN A CA 1
ATOM 842 C C . ASN A 1 110 ? -11.742 -2.330 25.685 1.00 93.50 110 ASN A C 1
ATOM 844 O O . ASN A 1 110 ? -11.563 -1.395 26.468 1.00 93.50 110 ASN A O 1
ATOM 848 N N . THR A 1 111 ? -11.686 -2.192 24.368 1.00 93.81 111 THR A N 1
ATOM 849 C CA . THR A 1 111 ? -11.292 -0.930 23.749 1.00 93.81 111 THR A CA 1
ATOM 850 C C . THR A 1 111 ? -11.799 -0.819 22.322 1.00 93.81 111 THR A C 1
ATOM 852 O O . THR A 1 111 ? -12.081 -1.820 21.663 1.00 93.81 111 THR A O 1
ATOM 855 N N . THR A 1 112 ? -11.906 0.420 21.856 1.00 94.50 112 THR A N 1
ATOM 856 C CA . THR A 1 112 ? -12.182 0.752 20.464 1.00 94.50 112 THR A CA 1
ATOM 857 C C . THR A 1 112 ? -10.934 1.379 19.869 1.00 94.50 112 THR A C 1
ATOM 859 O O . THR A 1 112 ? -10.388 2.339 20.413 1.00 94.50 112 THR A O 1
ATOM 862 N N . VAL A 1 113 ? -10.490 0.852 18.734 1.00 95.50 113 VAL A N 1
ATOM 863 C CA . VAL A 1 113 ? -9.417 1.446 17.940 1.00 95.50 113 VAL A CA 1
ATOM 864 C C . VAL A 1 113 ? -10.033 2.246 16.806 1.00 95.50 113 VAL A C 1
ATOM 866 O O . VAL A 1 113 ? -10.785 1.698 16.004 1.00 95.50 113 VAL A O 1
ATOM 869 N N . HIS A 1 114 ? -9.696 3.528 16.738 1.00 96.81 114 HIS A N 1
ATOM 870 C CA . HIS A 1 114 ? -10.124 4.442 15.688 1.00 96.81 114 HIS A CA 1
ATOM 871 C C . HIS A 1 114 ? -8.953 4.775 14.757 1.00 96.81 114 HIS A C 1
ATOM 873 O O . HIS A 1 114 ? -7.833 5.003 15.227 1.00 96.81 114 HIS A O 1
ATOM 879 N N . PHE A 1 115 ? -9.198 4.819 13.450 1.00 96.69 115 PHE A N 1
ATOM 880 C CA . PHE A 1 115 ? -8.226 5.312 12.476 1.00 96.69 115 PHE A CA 1
ATOM 881 C C . PHE A 1 115 ? -8.891 5.879 11.223 1.00 96.69 115 PHE A C 1
ATOM 883 O O . PHE A 1 115 ? -9.879 5.341 10.719 1.00 96.69 115 PHE A O 1
ATOM 890 N N . ASP A 1 116 ? -8.267 6.921 10.679 1.00 96.38 116 ASP A N 1
ATOM 891 C CA . ASP A 1 116 ? -8.604 7.488 9.379 1.00 96.38 116 ASP A CA 1
ATOM 892 C C . ASP A 1 116 ? -7.759 6.843 8.284 1.00 96.38 116 ASP A C 1
ATOM 894 O O . ASP A 1 116 ? -6.541 6.651 8.422 1.00 96.38 116 ASP A O 1
ATOM 898 N N . TYR A 1 117 ? -8.396 6.557 7.154 1.00 96.25 117 TYR A N 1
ATOM 899 C CA . TYR A 1 117 ? -7.725 6.068 5.964 1.00 96.25 117 TYR A CA 1
ATOM 900 C C . TYR A 1 117 ? -8.127 6.853 4.721 1.00 96.25 117 TYR A C 1
ATOM 902 O O . TYR A 1 117 ? -9.235 7.375 4.579 1.00 96.25 117 TYR A O 1
ATOM 910 N N . ARG A 1 118 ? -7.209 6.896 3.763 1.00 96.62 118 ARG A N 1
ATOM 911 C CA . ARG A 1 118 ? -7.508 7.288 2.391 1.00 96.62 118 ARG A CA 1
ATOM 912 C C . ARG A 1 118 ? -6.853 6.340 1.410 1.00 96.62 118 ARG A C 1
ATOM 914 O O . ARG A 1 118 ? -5.887 5.656 1.740 1.00 96.62 118 ARG A O 1
ATOM 921 N N . THR A 1 119 ? -7.366 6.334 0.196 1.00 96.50 119 THR A N 1
ATOM 922 C CA . THR A 1 119 ? -6.758 5.667 -0.937 1.00 96.50 119 THR A CA 1
ATOM 923 C C . THR A 1 119 ? -6.318 6.693 -1.967 1.00 96.50 119 THR A C 1
ATOM 925 O O . THR A 1 119 ? -6.873 7.788 -2.068 1.00 96.50 119 THR A O 1
ATOM 928 N N . GLU A 1 120 ? -5.280 6.347 -2.708 1.00 95.75 120 GLU A N 1
ATOM 929 C CA . GLU A 1 120 ? -4.820 7.082 -3.881 1.00 95.75 120 GLU A CA 1
ATOM 930 C C . GLU A 1 120 ? -4.997 6.173 -5.099 1.00 95.75 120 GLU A C 1
ATOM 932 O O . GLU A 1 120 ? -4.967 4.943 -4.976 1.00 95.75 120 GLU A O 1
ATOM 937 N N . LEU A 1 121 ? -5.231 6.782 -6.261 1.00 94.56 121 LEU A N 1
ATOM 938 C CA . LEU A 1 121 ? -5.351 6.064 -7.528 1.00 94.56 121 LEU A CA 1
ATOM 939 C C . LEU A 1 121 ? -4.020 6.083 -8.258 1.00 94.56 121 LEU A C 1
ATOM 941 O O . LEU A 1 121 ? -3.316 7.096 -8.251 1.00 94.56 121 LEU A O 1
ATOM 945 N N . LEU A 1 122 ? -3.704 4.993 -8.942 1.00 95.06 122 LEU A N 1
ATOM 946 C CA . LEU A 1 122 ? -2.583 4.983 -9.860 1.00 95.06 122 LEU A CA 1
ATOM 947 C C . LEU A 1 122 ? -2.919 5.823 -11.095 1.00 95.06 122 LEU A C 1
ATOM 949 O O . LEU A 1 122 ? -3.869 5.535 -11.825 1.00 95.06 122 LEU A O 1
ATOM 953 N N . MET A 1 123 ? -2.116 6.849 -11.348 1.00 92.94 123 MET A N 1
ATOM 954 C CA . MET A 1 123 ? -2.235 7.698 -12.527 1.00 92.94 123 MET A CA 1
ATOM 955 C C . MET A 1 123 ? -1.025 7.534 -13.437 1.00 92.94 123 MET A C 1
ATOM 957 O O . MET A 1 123 ? 0.061 7.168 -12.987 1.00 92.94 123 MET A O 1
ATOM 961 N N . HIS A 1 124 ? -1.218 7.833 -14.720 1.00 93.75 124 HIS A N 1
ATOM 962 C CA . HIS A 1 124 ? -0.133 7.909 -15.685 1.00 93.75 124 HIS A CA 1
ATOM 963 C C . HIS A 1 124 ? -0.328 9.058 -16.668 1.00 93.75 124 HIS A C 1
ATOM 965 O O . HIS A 1 124 ? -1.444 9.529 -16.907 1.00 93.75 124 HIS A O 1
ATOM 971 N N . SER A 1 125 ? 0.784 9.495 -17.250 1.00 91.56 125 SER A N 1
ATOM 972 C CA . SER A 1 125 ? 0.790 10.369 -18.416 1.00 91.56 125 SER A CA 1
ATOM 973 C C . SER A 1 125 ? 1.165 9.542 -19.633 1.00 91.56 125 SER A C 1
ATOM 975 O O . SER A 1 125 ? 2.082 8.718 -19.581 1.00 91.56 125 SER A O 1
ATOM 977 N N . ASP A 1 126 ? 0.436 9.754 -20.724 1.00 91.44 126 ASP A N 1
ATOM 978 C CA . ASP A 1 126 ? 0.726 9.104 -21.992 1.00 91.44 126 ASP A CA 1
ATOM 979 C C . ASP A 1 126 ? 1.623 9.989 -22.846 1.00 91.44 126 ASP A C 1
ATOM 981 O O . ASP A 1 126 ? 1.415 11.197 -22.987 1.00 91.44 126 ASP A O 1
ATOM 985 N N . GLY A 1 127 ? 2.609 9.356 -23.463 1.00 88.62 127 GLY A N 1
ATOM 986 C CA . GLY A 1 127 ? 3.558 10.001 -24.345 1.00 88.62 127 GLY A CA 1
ATOM 987 C C . GLY A 1 127 ? 4.032 9.059 -25.439 1.00 88.62 127 GLY A C 1
ATOM 988 O O . GLY A 1 127 ? 3.550 7.937 -25.603 1.00 88.62 127 GLY A O 1
ATOM 989 N N . THR A 1 128 ? 4.982 9.540 -26.236 1.00 91.00 128 THR A N 1
ATOM 990 C CA . THR A 1 128 ? 5.598 8.708 -27.271 1.00 91.00 128 THR A CA 1
ATOM 991 C C . THR A 1 128 ? 6.626 7.787 -26.628 1.00 91.00 128 THR A C 1
ATOM 993 O O . THR A 1 128 ? 7.655 8.247 -26.141 1.00 91.00 128 THR A O 1
ATOM 996 N N . VAL A 1 129 ? 6.367 6.483 -26.668 1.00 86.06 129 VAL A N 1
ATOM 997 C CA . VAL A 1 129 ? 7.284 5.441 -26.206 1.00 86.06 129 VAL A CA 1
ATOM 998 C C . VAL A 1 129 ? 7.866 4.740 -27.425 1.00 86.06 129 VAL A C 1
ATOM 1000 O O . VAL A 1 129 ? 7.134 4.219 -28.269 1.00 86.06 129 VAL A O 1
ATOM 1003 N N . CYS A 1 130 ? 9.193 4.728 -27.525 1.00 87.69 130 CYS A N 1
ATOM 1004 C CA . CYS A 1 130 ? 9.912 4.039 -28.589 1.00 87.69 130 CYS A CA 1
ATOM 1005 C C . CYS A 1 130 ? 10.472 2.718 -28.071 1.00 87.69 130 CYS A C 1
ATOM 1007 O O . CYS A 1 130 ? 11.133 2.667 -27.037 1.00 87.69 130 CYS A O 1
ATOM 1009 N N . ARG A 1 131 ? 10.212 1.643 -28.810 1.00 84.12 131 ARG A N 1
ATOM 1010 C CA . ARG A 1 131 ? 10.715 0.306 -28.521 1.00 84.12 131 ARG A CA 1
ATO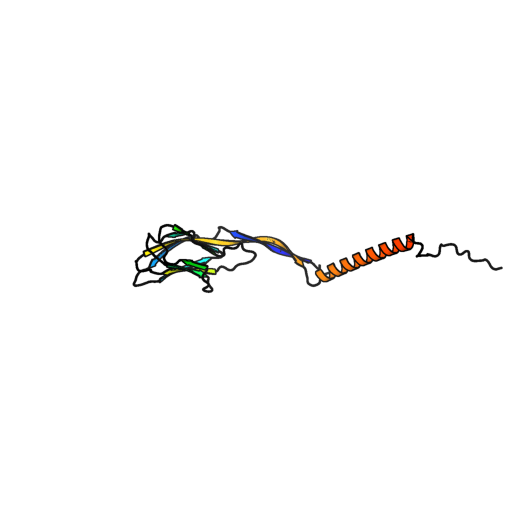M 1011 C C . ARG A 1 131 ? 11.616 -0.159 -29.653 1.00 84.12 131 ARG A C 1
ATOM 1013 O O . ARG A 1 131 ? 11.208 -0.187 -30.819 1.00 84.12 131 ARG A O 1
ATOM 1020 N N . GLU A 1 132 ? 12.826 -0.558 -29.285 1.00 88.31 132 GLU A N 1
ATOM 1021 C CA . GLU A 1 132 ? 13.756 -1.241 -30.178 1.00 88.31 132 GLU A CA 1
ATOM 1022 C C . GLU A 1 132 ? 13.143 -2.569 -30.639 1.00 88.31 132 GLU A C 1
ATOM 1024 O O . GLU A 1 132 ? 12.603 -3.345 -29.844 1.00 88.31 132 GLU A O 1
ATOM 1029 N N . GLN A 1 133 ? 13.176 -2.814 -31.944 1.00 86.56 133 GLN A N 1
ATOM 1030 C CA . GLN A 1 133 ? 12.759 -4.083 -32.523 1.00 86.56 133 GLN A CA 1
ATOM 1031 C C . GLN A 1 133 ? 13.906 -5.100 -32.429 1.00 86.56 133 GLN A C 1
ATOM 1033 O O . GLN A 1 133 ? 15.077 -4.706 -32.401 1.00 86.56 133 GLN A O 1
ATOM 1038 N N . PRO A 1 134 ? 13.602 -6.411 -32.426 1.00 85.12 134 PRO A N 1
ATOM 1039 C CA . PRO A 1 134 ? 14.633 -7.438 -32.551 1.00 85.12 134 PRO A CA 1
ATOM 1040 C C . PRO A 1 134 ? 15.540 -7.158 -33.761 1.00 85.12 134 PRO A C 1
ATOM 1042 O O . PRO A 1 134 ? 15.033 -6.859 -34.844 1.00 85.12 134 PRO A O 1
ATOM 1045 N N . GLY A 1 135 ? 16.862 -7.239 -33.588 1.00 83.12 135 GLY A N 1
ATOM 1046 C CA . GLY A 1 135 ? 17.835 -6.914 -34.637 1.00 83.12 135 GLY A CA 1
ATOM 1047 C C . GLY A 1 135 ? 18.403 -5.489 -34.580 1.00 83.12 135 GLY A C 1
ATOM 1048 O O . GLY A 1 135 ? 19.350 -5.190 -35.309 1.00 83.12 135 GLY A O 1
ATOM 1049 N N . TYR A 1 136 ? 17.843 -4.589 -33.760 1.00 87.19 136 TYR A N 1
ATOM 1050 C CA . TYR A 1 136 ? 18.327 -3.207 -33.660 1.00 87.19 136 TYR A CA 1
ATOM 1051 C C . TYR A 1 136 ? 19.777 -3.135 -33.158 1.00 87.19 136 TYR A C 1
ATOM 1053 O O . TYR A 1 136 ? 20.623 -2.521 -33.810 1.00 87.19 136 TYR A O 1
ATOM 1061 N N . GLN A 1 137 ? 20.080 -3.805 -32.043 1.00 87.94 137 GLN A N 1
ATOM 1062 C CA . GLN A 1 137 ? 21.410 -3.788 -31.423 1.00 87.94 137 GLN A CA 1
ATOM 1063 C C . GLN A 1 137 ? 22.473 -4.412 -32.335 1.00 87.94 137 GLN A C 1
ATOM 1065 O O . GLN A 1 137 ? 23.596 -3.913 -32.424 1.00 87.94 137 GLN A O 1
ATOM 1070 N N . GLU A 1 138 ? 22.115 -5.464 -33.068 1.00 87.81 138 GLU A N 1
ATOM 1071 C CA . GLU A 1 138 ? 22.985 -6.138 -34.026 1.00 87.81 138 GLU A CA 1
ATOM 1072 C C . GLU A 1 138 ? 23.338 -5.222 -35.202 1.00 87.81 138 GLU A C 1
ATOM 1074 O O . GLU A 1 138 ? 24.511 -5.101 -35.560 1.00 87.81 138 GLU A O 1
ATOM 1079 N N . VAL A 1 139 ? 22.351 -4.526 -35.775 1.00 87.44 139 VAL A N 1
ATOM 1080 C CA . VAL A 1 139 ? 22.580 -3.585 -36.884 1.00 87.44 139 VAL A CA 1
ATOM 1081 C C . VAL A 1 139 ? 23.406 -2.383 -36.431 1.00 87.44 139 VAL A C 1
ATOM 1083 O O . VAL A 1 139 ? 24.340 -1.993 -37.135 1.00 87.44 139 VAL A O 1
ATOM 1086 N N . VAL A 1 140 ? 23.113 -1.819 -35.255 1.00 88.12 140 VAL A N 1
ATOM 1087 C CA . VAL A 1 140 ? 23.892 -0.706 -34.684 1.00 88.12 140 VAL A CA 1
ATOM 1088 C C . VAL A 1 140 ? 25.342 -1.133 -34.461 1.00 88.12 140 VAL A C 1
ATOM 1090 O O . VAL A 1 140 ? 26.264 -0.434 -34.881 1.00 88.12 140 VAL A O 1
ATOM 1093 N N . THR A 1 141 ? 25.553 -2.310 -33.875 1.00 91.56 141 THR A N 1
ATOM 1094 C CA . THR A 1 141 ? 26.890 -2.846 -33.600 1.00 91.56 141 THR A CA 1
ATOM 1095 C C . THR A 1 141 ? 27.675 -3.095 -34.887 1.00 91.56 141 THR A C 1
ATOM 1097 O O . THR A 1 141 ? 28.822 -2.663 -34.998 1.00 91.56 141 THR A O 1
ATOM 1100 N N . LEU A 1 142 ? 27.067 -3.730 -35.893 1.00 91.44 142 LEU A N 1
ATOM 1101 C CA . LEU A 1 142 ? 27.704 -3.954 -37.194 1.00 91.44 142 LEU A CA 1
ATOM 1102 C C . LEU A 1 142 ? 28.056 -2.638 -37.892 1.00 91.44 142 LEU A C 1
ATOM 1104 O O . LEU A 1 142 ? 29.155 -2.507 -38.430 1.00 91.44 142 LEU A O 1
ATOM 1108 N N . GLY A 1 143 ? 27.159 -1.651 -37.848 1.00 90.88 143 GLY A N 1
ATOM 1109 C CA . GLY A 1 143 ? 27.415 -0.319 -38.391 1.00 90.88 143 GLY A CA 1
ATOM 1110 C C . GLY A 1 143 ? 28.610 0.362 -37.722 1.00 90.88 143 GLY A C 1
ATOM 1111 O O . GLY A 1 143 ? 29.489 0.877 -38.413 1.00 90.88 143 GLY A O 1
ATOM 1112 N N . LEU A 1 144 ? 28.689 0.309 -36.388 1.00 93.75 144 LEU A N 1
ATOM 1113 C CA . LEU A 1 144 ? 29.809 0.870 -35.627 1.00 93.75 144 LEU A CA 1
ATOM 1114 C C . LEU A 1 144 ? 31.131 0.149 -35.918 1.00 93.75 144 LEU A C 1
ATOM 1116 O O . LEU A 1 144 ? 32.152 0.814 -36.098 1.00 93.75 144 LEU A O 1
ATOM 1120 N N . ILE A 1 145 ? 31.121 -1.184 -36.019 1.00 95.25 145 ILE A N 1
ATOM 1121 C CA . ILE A 1 145 ? 32.311 -1.972 -36.376 1.00 95.25 145 ILE A CA 1
ATOM 1122 C C . ILE A 1 145 ? 32.795 -1.597 -37.777 1.00 95.25 145 ILE A C 1
ATOM 1124 O O . ILE A 1 145 ? 33.974 -1.301 -37.951 1.00 95.25 145 ILE A O 1
ATOM 1128 N N . LEU A 1 146 ? 31.898 -1.559 -38.767 1.00 94.25 146 LEU A N 1
ATOM 1129 C CA . LEU A 1 146 ? 32.252 -1.199 -40.142 1.00 94.25 146 LEU A CA 1
ATOM 1130 C C . LEU A 1 146 ? 32.824 0.218 -40.227 1.00 94.25 146 LEU A C 1
ATOM 1132 O O . LEU A 1 146 ? 33.817 0.439 -40.921 1.00 94.25 146 LEU A O 1
ATOM 1136 N N . LEU A 1 147 ? 32.240 1.165 -39.490 1.00 94.38 147 LEU A N 1
ATOM 1137 C CA . LEU A 1 147 ? 32.735 2.536 -39.422 1.00 94.38 147 LEU A CA 1
ATOM 1138 C C . LEU A 1 147 ? 34.134 2.593 -38.795 1.00 94.38 147 LEU A C 1
ATOM 1140 O O . LEU A 1 147 ? 35.035 3.208 -39.367 1.00 94.38 147 LEU A O 1
ATOM 1144 N N . ALA A 1 148 ? 34.349 1.903 -37.674 1.00 94.19 148 ALA A N 1
ATOM 1145 C CA . ALA A 1 148 ? 35.656 1.821 -37.029 1.00 94.19 148 ALA A CA 1
ATOM 1146 C C . ALA A 1 148 ? 36.708 1.175 -37.947 1.00 94.19 148 ALA A C 1
ATOM 1148 O O . ALA A 1 148 ? 37.798 1.724 -38.120 1.00 94.19 148 ALA A O 1
ATOM 1149 N N . SER A 1 149 ? 36.379 0.055 -38.599 1.00 93.56 149 SER A N 1
ATOM 1150 C CA . SER A 1 149 ? 37.263 -0.605 -39.567 1.00 93.56 149 SER A CA 1
ATOM 1151 C C . SER A 1 149 ? 37.595 0.301 -40.755 1.00 93.56 149 SER A C 1
ATOM 1153 O O . SER A 1 149 ? 38.751 0.354 -41.173 1.00 93.56 149 SER A O 1
ATOM 1155 N N . GLY A 1 150 ? 36.620 1.058 -41.263 1.00 94.19 150 GLY A N 1
ATOM 1156 C CA . GLY A 1 150 ? 36.831 2.041 -42.325 1.00 94.19 150 GLY A CA 1
ATOM 1157 C C . GLY A 1 150 ? 37.806 3.148 -41.918 1.00 94.19 150 GLY A C 1
ATOM 1158 O O . GLY A 1 150 ? 38.730 3.456 -42.670 1.00 94.19 150 GLY A O 1
ATOM 1159 N N . VAL A 1 151 ? 37.662 3.701 -40.709 1.00 94.50 151 VAL A N 1
ATOM 1160 C CA . VAL A 1 151 ? 38.574 4.731 -40.176 1.00 94.50 151 VAL A CA 1
ATOM 1161 C C . VAL A 1 151 ? 39.992 4.187 -40.015 1.00 94.50 151 VAL A C 1
ATOM 1163 O O . VAL A 1 151 ? 40.949 4.853 -40.419 1.00 94.50 151 VAL A O 1
ATOM 1166 N N . VAL A 1 152 ? 40.143 2.974 -39.477 1.00 94.44 152 VAL A N 1
ATOM 1167 C CA . VAL A 1 152 ? 41.454 2.322 -39.331 1.00 94.44 152 VAL A CA 1
ATOM 1168 C C . VAL A 1 152 ? 42.093 2.093 -40.699 1.00 94.44 152 VAL A C 1
ATOM 1170 O O . VAL A 1 152 ? 43.243 2.482 -40.901 1.00 94.44 152 VAL A O 1
ATOM 1173 N N . GLY A 1 153 ? 41.345 1.537 -41.656 1.00 91.88 153 GLY A N 1
ATOM 1174 C CA . GLY A 1 153 ? 41.827 1.304 -43.018 1.00 91.88 153 GLY A CA 1
ATOM 1175 C C . GLY A 1 153 ? 42.238 2.595 -43.729 1.00 91.88 153 GLY A C 1
ATOM 1176 O O . GLY A 1 153 ? 43.320 2.664 -44.310 1.00 91.88 153 GLY A O 1
ATOM 1177 N N . PHE A 1 154 ? 41.427 3.649 -43.625 1.00 91.94 154 PHE A N 1
ATOM 1178 C CA . PHE A 1 154 ? 41.735 4.958 -44.203 1.00 91.94 154 PHE A CA 1
ATOM 1179 C C . PHE A 1 154 ? 42.975 5.593 -43.564 1.00 91.94 154 PHE A C 1
ATOM 1181 O O . PHE A 1 154 ? 43.862 6.081 -44.265 1.00 91.94 154 PHE A O 1
ATOM 1188 N N . THR A 1 155 ? 43.085 5.535 -42.238 1.00 91.50 155 THR A N 1
ATOM 1189 C CA . THR A 1 155 ? 44.251 6.058 -41.512 1.00 91.50 155 THR A CA 1
ATOM 1190 C C . THR A 1 155 ? 45.520 5.299 -41.891 1.00 91.50 155 THR A C 1
ATOM 1192 O O . THR A 1 155 ? 46.539 5.920 -42.198 1.00 91.50 155 THR A O 1
ATOM 1195 N N . ALA A 1 156 ? 45.456 3.967 -41.945 1.00 89.06 156 ALA A N 1
ATOM 1196 C CA . ALA A 1 156 ? 46.565 3.127 -42.384 1.00 89.06 156 ALA A CA 1
ATOM 1197 C C . ALA A 1 156 ? 46.979 3.449 -43.829 1.00 89.06 156 ALA A C 1
ATOM 1199 O O . ALA A 1 156 ? 48.169 3.586 -44.109 1.00 89.06 156 ALA A O 1
ATOM 1200 N N . HIS A 1 157 ? 46.011 3.659 -44.726 1.00 88.19 157 HIS A N 1
ATOM 1201 C CA . HIS A 1 157 ? 46.267 4.075 -46.104 1.00 88.19 157 HIS A CA 1
ATOM 1202 C C . HIS A 1 157 ? 46.991 5.430 -46.177 1.00 88.19 157 HIS A C 1
ATOM 1204 O O . HIS A 1 157 ? 47.979 5.567 -46.900 1.00 88.19 157 HIS A O 1
ATOM 1210 N N . LEU A 1 158 ? 46.556 6.426 -45.397 1.00 88.62 158 LEU A N 1
ATOM 1211 C CA . LEU A 1 158 ? 47.213 7.736 -45.339 1.00 88.62 158 LEU A CA 1
ATOM 1212 C C . LEU A 1 158 ? 48.651 7.650 -44.809 1.00 88.62 158 LEU A C 1
ATOM 1214 O O . LEU A 1 158 ? 49.537 8.323 -45.344 1.00 88.62 158 LEU A O 1
ATOM 1218 N N . ILE A 1 159 ? 48.894 6.829 -43.784 1.00 88.62 159 ILE A N 1
ATOM 1219 C CA . ILE A 1 159 ? 50.240 6.591 -43.241 1.00 88.62 159 ILE A CA 1
ATOM 1220 C C . ILE A 1 159 ? 51.123 5.916 -44.297 1.00 88.62 159 ILE A C 1
ATOM 1222 O O . ILE A 1 159 ? 52.216 6.408 -44.577 1.00 88.62 159 ILE A O 1
ATOM 1226 N N . ALA A 1 160 ? 50.639 4.845 -44.930 1.00 84.12 160 ALA A N 1
ATOM 1227 C CA . ALA A 1 160 ? 51.378 4.114 -45.958 1.00 84.12 160 ALA A CA 1
ATOM 1228 C C . ALA A 1 160 ? 51.717 4.997 -47.173 1.00 84.12 160 ALA A C 1
ATOM 1230 O O . ALA A 1 160 ? 52.835 4.937 -47.687 1.00 84.12 160 ALA A O 1
ATOM 1231 N N . ARG A 1 161 ? 50.796 5.880 -47.585 1.00 80.50 161 ARG A N 1
ATOM 1232 C CA . ARG A 1 161 ? 51.034 6.863 -48.652 1.00 80.50 161 ARG A CA 1
ATOM 1233 C C . ARG A 1 161 ? 52.123 7.868 -48.275 1.00 80.50 161 ARG A C 1
ATOM 1235 O O . ARG A 1 161 ? 53.010 8.122 -49.082 1.00 80.50 161 ARG A O 1
ATOM 1242 N N . LYS A 1 162 ? 52.087 8.430 -47.060 1.00 81.94 162 LYS A N 1
ATOM 1243 C CA . LYS A 1 162 ? 53.133 9.357 -46.585 1.00 81.94 162 LYS A CA 1
ATOM 1244 C C . LYS A 1 162 ? 54.501 8.687 -46.454 1.00 81.94 162 LYS A C 1
ATOM 1246 O O . LYS A 1 162 ? 55.511 9.341 -46.677 1.00 81.94 162 LYS A O 1
ATOM 1251 N N . ALA A 1 163 ? 54.528 7.404 -46.105 1.00 83.12 163 ALA A N 1
ATOM 1252 C CA . ALA A 1 163 ? 55.752 6.621 -45.976 1.00 83.12 163 ALA A CA 1
ATOM 1253 C C . ALA A 1 163 ? 56.328 6.132 -47.323 1.00 83.12 163 ALA A C 1
ATOM 1255 O O . ALA A 1 163 ? 57.359 5.468 -47.319 1.00 83.12 163 ALA A O 1
ATOM 1256 N N . GLY A 1 164 ? 55.680 6.423 -48.463 1.00 77.38 164 GLY A N 1
ATOM 1257 C CA . GLY A 1 164 ? 56.137 5.981 -49.789 1.00 77.38 164 GLY A CA 1
ATOM 1258 C C . GLY A 1 164 ? 55.959 4.480 -50.051 1.00 77.38 164 GLY A C 1
ATOM 1259 O O . GLY A 1 164 ? 56.591 3.935 -50.946 1.00 77.38 164 GLY A O 1
ATOM 1260 N N . LEU A 1 165 ? 55.110 3.801 -49.271 1.00 74.38 165 LEU A N 1
ATOM 1261 C CA . LEU A 1 165 ? 54.887 2.349 -49.357 1.00 74.38 165 LEU A CA 1
ATOM 1262 C C . LEU A 1 165 ? 53.785 1.959 -50.356 1.00 74.38 165 LEU A C 1
ATOM 1264 O O . LEU A 1 165 ? 53.566 0.777 -50.605 1.00 74.38 165 LEU A O 1
ATOM 1268 N N . LEU A 1 166 ? 53.077 2.942 -50.916 1.00 71.94 166 LEU A N 1
ATOM 1269 C CA . LEU A 1 166 ? 52.049 2.750 -51.936 1.00 71.94 166 LEU A CA 1
ATOM 1270 C C . LEU A 1 166 ? 52.478 3.482 -53.213 1.00 71.94 166 LEU A C 1
ATOM 1272 O O . LEU A 1 166 ? 52.261 4.686 -53.336 1.00 71.94 166 LEU A O 1
ATOM 1276 N N . ASN A 1 167 ? 53.086 2.750 -54.150 1.00 61.25 167 ASN A N 1
ATOM 1277 C CA . ASN A 1 167 ? 53.359 3.236 -55.502 1.00 61.25 167 ASN A CA 1
ATOM 1278 C C . ASN A 1 167 ? 52.114 3.012 -56.359 1.00 61.25 167 ASN A C 1
ATOM 1280 O O . ASN A 1 167 ? 51.787 1.877 -56.699 1.00 61.25 167 ASN A O 1
ATOM 1284 N N . TYR A 1 168 ? 51.423 4.090 -56.713 1.00 57.00 168 TYR A N 1
ATOM 1285 C CA . TYR A 1 168 ? 50.561 4.052 -57.887 1.00 57.00 168 TYR A CA 1
ATOM 1286 C C . TYR A 1 168 ? 51.438 4.277 -59.119 1.00 57.00 168 TYR A C 1
ATOM 1288 O O . TYR A 1 168 ? 52.359 5.096 -59.033 1.00 57.00 168 TYR A O 1
ATOM 1296 N N . PRO A 1 169 ? 51.181 3.589 -60.244 1.00 52.22 169 PRO A N 1
ATOM 1297 C CA . PRO A 1 169 ? 51.810 3.962 -61.498 1.00 52.22 169 PRO A CA 1
ATOM 1298 C C . PRO A 1 169 ? 51.440 5.419 -61.770 1.00 52.22 169 PRO A C 1
ATOM 1300 O O . PRO A 1 169 ? 50.265 5.769 -61.891 1.00 52.22 169 PRO A O 1
ATOM 1303 N N . THR A 1 170 ? 52.440 6.293 -61.772 1.00 51.69 170 THR A N 1
ATOM 1304 C CA . THR A 1 170 ? 52.292 7.620 -62.352 1.00 51.69 170 THR A CA 1
ATOM 1305 C C . THR A 1 170 ? 51.992 7.403 -63.826 1.00 51.69 170 THR A C 1
ATOM 1307 O O . THR A 1 170 ? 52.803 6.778 -64.505 1.00 51.69 170 THR A O 1
ATOM 1310 N N . GLU A 1 171 ? 50.829 7.867 -64.296 1.00 55.00 171 GLU A N 1
ATOM 1311 C CA . GLU A 1 171 ? 50.572 8.128 -65.717 1.00 55.00 171 GLU A CA 1
ATOM 1312 C C . GLU A 1 171 ? 51.812 8.822 -66.281 1.00 55.00 171 GLU A C 1
ATOM 1314 O O . GLU A 1 171 ? 52.065 9.964 -65.913 1.00 55.00 171 GLU A O 1
ATOM 1319 N N . ASN A 1 172 ? 52.640 8.063 -66.999 1.00 52.62 172 ASN A N 1
ATOM 1320 C CA . ASN A 1 172 ? 53.752 8.445 -67.875 1.00 52.62 172 ASN A CA 1
ATOM 1321 C C . ASN A 1 172 ? 54.585 7.175 -68.154 1.00 52.62 172 ASN A C 1
ATOM 1323 O O . ASN A 1 172 ? 55.792 7.144 -67.932 1.00 52.62 172 ASN A O 1
ATOM 1327 N N . GLU A 1 173 ? 53.942 6.097 -68.610 1.00 53.50 173 GLU A N 1
ATOM 1328 C CA . GLU A 1 173 ? 54.641 5.140 -69.472 1.00 53.50 173 GLU A CA 1
ATOM 1329 C C . GLU A 1 173 ? 54.427 5.644 -70.902 1.00 53.50 173 GLU A C 1
ATOM 1331 O O . GLU A 1 173 ? 53.374 5.433 -71.502 1.00 53.50 173 GLU A O 1
ATOM 1336 N N . GLU A 1 174 ? 55.398 6.412 -71.406 1.00 57.16 174 GLU A N 1
ATOM 1337 C CA . GLU A 1 174 ? 55.530 6.670 -72.839 1.00 57.16 174 GLU A CA 1
ATOM 1338 C C . GLU A 1 174 ? 55.627 5.317 -73.550 1.00 57.16 174 GLU A C 1
ATOM 1340 O O . GLU A 1 174 ? 56.533 4.525 -73.289 1.00 57.16 174 GLU A O 1
ATOM 1345 N N . ILE A 1 175 ? 54.666 5.052 -74.434 1.00 57.47 175 ILE A N 1
ATOM 1346 C CA . ILE A 1 175 ? 54.711 3.930 -75.368 1.00 57.47 175 ILE A CA 1
ATOM 1347 C C . ILE A 1 175 ? 55.904 4.193 -76.301 1.00 57.47 175 ILE A C 1
ATOM 1349 O O . ILE A 1 175 ? 55.906 5.231 -76.964 1.00 57.47 175 ILE A O 1
ATOM 1353 N N . PRO A 1 176 ? 56.923 3.318 -76.367 1.00 52.97 176 PRO A N 1
ATOM 1354 C CA . PRO A 1 176 ? 57.996 3.499 -77.328 1.00 52.97 176 PRO A CA 1
ATOM 1355 C C . PRO A 1 176 ? 57.460 3.221 -78.736 1.00 52.97 176 PRO A C 1
ATOM 1357 O O . PRO A 1 176 ? 56.981 2.123 -79.023 1.00 52.97 176 PRO A O 1
ATOM 1360 N N . ASP A 1 177 ? 57.541 4.228 -79.605 1.00 60.84 177 ASP A N 1
ATOM 1361 C CA . ASP A 1 177 ? 57.329 4.081 -81.044 1.00 60.84 177 ASP A CA 1
ATOM 1362 C C . ASP A 1 177 ? 58.470 3.230 -81.628 1.00 60.84 177 ASP A C 1
ATOM 1364 O O . ASP A 1 177 ? 59.571 3.724 -81.878 1.00 60.84 177 ASP A O 1
ATOM 1368 N N . GLU A 1 178 ? 58.222 1.936 -81.839 1.00 58.31 178 GLU A N 1
ATOM 1369 C CA . GLU A 1 178 ? 59.056 1.105 -82.709 1.00 58.31 178 GLU A CA 1
ATOM 1370 C C . GLU A 1 178 ? 58.625 1.303 -84.175 1.00 58.31 178 GLU A C 1
ATOM 1372 O O . GLU A 1 178 ? 57.526 0.909 -84.574 1.00 58.31 178 GLU A O 1
ATOM 1377 N N . PHE A 1 179 ? 59.518 1.903 -84.971 1.00 53.25 179 PHE A N 1
ATOM 1378 C CA . PHE A 1 179 ? 59.606 1.766 -86.430 1.00 53.25 179 PHE A CA 1
ATOM 1379 C C . PHE A 1 179 ? 60.901 1.035 -86.788 1.00 53.25 179 PHE A C 1
ATOM 1381 O O . PHE A 1 179 ? 61.945 1.362 -86.176 1.00 53.25 179 PHE A O 1
#